Protein AF-A0A925UFC4-F1 (afdb_monomer_lite)

Secondary structure (DSSP, 8-state):
-HHHHH--SSTT---------S--B-TTT--BGGGG-

Radius of gyration: 15.78 Å; chains: 1; bounding box: 27×15×39 Å

Foldseek 3Di:
DLCVVQDPPDPPSDDDDDDDDPKDAQPVPRDIDPRND

Structure (mmCIF, N/CA/C/O backbone):
data_AF-A0A925UFC4-F1
#
_entry.id   AF-A0A925UFC4-F1
#
loop_
_atom_site.group_PDB
_atom_site.id
_atom_site.type_symbol
_atom_site.label_atom_id
_atom_site.label_alt_id
_atom_site.label_comp_id
_atom_site.label_asym_id
_atom_site.label_entity_id
_atom_site.label_seq_id
_atom_site.pdbx_PDB_ins_code
_atom_site.Cartn_x
_atom_site.Cartn_y
_atom_site.Cartn_z
_atom_site.occupancy
_atom_site.B_iso_or_equiv
_atom_site.auth_seq_id
_atom_site.auth_comp_id
_atom_site.auth_asym_id
_atom_site.auth_atom_id
_atom_site.pdbx_PDB_model_num
ATOM 1 N N . ALA A 1 1 ? 6.162 9.660 -2.543 1.00 86.12 1 ALA A N 1
ATOM 2 C CA . ALA A 1 1 ? 7.604 9.480 -2.253 1.00 86.12 1 ALA A CA 1
ATOM 3 C C . ALA A 1 1 ? 8.251 8.387 -3.115 1.00 86.12 1 ALA A C 1
ATOM 5 O O . ALA A 1 1 ? 9.222 8.694 -3.793 1.00 86.12 1 ALA A O 1
ATOM 6 N N . ILE A 1 2 ? 7.697 7.164 -3.155 1.00 94.62 2 ILE A N 1
ATOM 7 C CA . ILE A 1 2 ? 8.290 5.981 -3.822 1.00 94.62 2 ILE A CA 1
ATOM 8 C C . ILE A 1 2 ? 8.672 6.234 -5.292 1.00 94.62 2 ILE A C 1
ATOM 10 O O . ILE A 1 2 ? 9.831 6.072 -5.648 1.00 94.62 2 ILE A O 1
ATOM 14 N N . VAL A 1 3 ? 7.743 6.716 -6.130 1.00 95.69 3 VAL A N 1
ATOM 15 C CA . VAL A 1 3 ? 8.012 6.962 -7.566 1.00 95.69 3 VAL A CA 1
ATOM 16 C C . VAL A 1 3 ? 9.154 7.955 -7.777 1.00 95.69 3 VAL A C 1
ATOM 18 O O . VAL A 1 3 ? 10.046 7.710 -8.577 1.00 95.69 3 VAL A O 1
ATOM 21 N N . LYS A 1 4 ? 9.146 9.078 -7.048 1.00 95.81 4 LYS A N 1
ATOM 22 C CA . LYS A 1 4 ? 10.184 10.111 -7.177 1.00 95.81 4 LYS A CA 1
ATOM 23 C C . LYS A 1 4 ? 11.560 9.583 -6.760 1.00 95.81 4 LYS A C 1
ATOM 25 O O . LYS A 1 4 ? 12.546 9.972 -7.367 1.00 95.81 4 LYS A O 1
ATOM 30 N N . ALA A 1 5 ? 11.613 8.725 -5.741 1.00 95.88 5 ALA A N 1
ATOM 31 C CA . ALA A 1 5 ? 12.857 8.125 -5.271 1.00 95.88 5 ALA A CA 1
ATOM 32 C C . ALA A 1 5 ? 13.384 7.030 -6.215 1.00 95.88 5 ALA A C 1
ATOM 34 O O . ALA A 1 5 ? 14.590 6.917 -6.391 1.00 95.88 5 ALA A O 1
ATOM 35 N N . ALA A 1 6 ? 12.492 6.241 -6.822 1.00 95.81 6 ALA A N 1
ATOM 36 C CA . ALA A 1 6 ? 12.861 5.108 -7.674 1.00 95.81 6 ALA A CA 1
ATOM 37 C C . ALA A 1 6 ? 13.106 5.476 -9.152 1.00 95.81 6 ALA A C 1
ATOM 39 O O . ALA A 1 6 ? 13.745 4.715 -9.870 1.00 95.81 6 ALA A O 1
ATOM 40 N N . LYS A 1 7 ? 12.599 6.620 -9.631 1.00 96.62 7 LYS A N 1
ATOM 41 C CA . LYS A 1 7 ? 12.680 7.016 -11.045 1.00 96.62 7 LYS A CA 1
ATOM 42 C C . LYS A 1 7 ? 14.081 7.508 -11.416 1.00 96.62 7 LYS A C 1
ATOM 44 O O . LYS A 1 7 ? 14.472 8.605 -11.022 1.00 96.62 7 LYS A O 1
ATOM 49 N N . THR A 1 8 ? 14.788 6.752 -12.253 1.00 96.31 8 THR A N 1
ATOM 50 C CA . THR A 1 8 ? 16.072 7.157 -12.851 1.00 96.31 8 THR A CA 1
ATOM 51 C C . THR A 1 8 ? 15.919 7.669 -14.286 1.00 96.31 8 THR A C 1
ATOM 53 O O . THR A 1 8 ? 16.830 8.303 -14.816 1.00 96.31 8 THR A O 1
ATOM 56 N N . GLY A 1 9 ? 14.766 7.422 -14.919 1.00 95.44 9 GLY A N 1
ATOM 57 C CA . GLY A 1 9 ? 14.490 7.773 -16.314 1.00 95.44 9 GLY A CA 1
ATOM 58 C C . GLY A 1 9 ? 15.021 6.754 -17.323 1.00 95.44 9 GLY A C 1
ATOM 59 O O . GLY A 1 9 ? 14.956 7.003 -18.526 1.00 95.44 9 GLY A O 1
ATOM 60 N N . LYS A 1 10 ? 15.540 5.615 -16.855 1.00 97.06 10 LYS A N 1
ATOM 61 C CA . LYS A 1 10 ? 16.065 4.535 -17.694 1.00 97.06 10 LYS A CA 1
ATOM 62 C C . LYS A 1 10 ? 15.078 3.370 -17.757 1.00 97.06 10 LYS A C 1
ATOM 64 O O . LYS A 1 10 ? 14.235 3.180 -16.879 1.00 97.06 10 LYS A O 1
ATOM 69 N N . ILE A 1 11 ? 15.197 2.564 -18.812 1.00 93.38 11 ILE A N 1
ATOM 70 C CA . ILE A 1 11 ? 14.469 1.294 -18.901 1.00 93.38 11 ILE A CA 1
ATOM 71 C C . ILE A 1 11 ? 14.879 0.440 -17.701 1.00 93.38 11 ILE A C 1
ATOM 73 O O . ILE A 1 11 ? 16.068 0.260 -17.447 1.00 93.38 11 ILE A O 1
ATOM 77 N N . GLY A 1 12 ? 13.890 -0.079 -16.976 1.00 96.06 12 GLY A N 1
ATOM 78 C CA . GLY A 1 12 ? 14.127 -0.901 -15.791 1.00 96.06 12 GLY A CA 1
ATOM 79 C C . GLY A 1 12 ? 13.855 -0.217 -14.450 1.00 96.06 12 GLY A C 1
ATOM 80 O O . GLY A 1 12 ? 14.029 -0.876 -13.435 1.00 96.06 12 GLY A O 1
ATOM 81 N N . ASP A 1 13 ? 13.339 1.021 -14.422 1.00 97.19 13 ASP A N 1
ATOM 82 C CA . ASP A 1 13 ? 12.897 1.720 -13.188 1.00 97.19 13 ASP A CA 1
ATOM 83 C C . ASP A 1 13 ? 11.840 0.947 -12.357 1.00 97.19 13 ASP A C 1
ATOM 85 O O . ASP A 1 13 ? 11.531 1.309 -11.222 1.00 97.19 13 ASP A O 1
ATOM 89 N N . GLY A 1 14 ? 11.296 -0.144 -12.903 1.00 95.69 14 GLY A N 1
ATOM 90 C CA . GLY A 1 14 ? 10.434 -1.083 -12.195 1.00 95.69 14 GLY A CA 1
ATOM 91 C C . GLY A 1 14 ? 8.946 -0.836 -12.429 1.00 95.69 14 GLY A C 1
ATOM 92 O O . GLY A 1 14 ? 8.538 -0.187 -13.393 1.00 95.69 14 GLY A O 1
ATOM 93 N N . LYS A 1 15 ? 8.118 -1.434 -11.569 1.00 96.50 15 LYS A N 1
ATOM 94 C CA . LYS A 1 15 ? 6.655 -1.333 -11.606 1.00 96.50 15 LYS A CA 1
ATOM 95 C C . LYS A 1 15 ? 6.120 -1.198 -10.187 1.00 96.50 15 LYS A C 1
ATOM 97 O O . LYS A 1 15 ? 6.690 -1.757 -9.255 1.00 96.50 15 LYS A O 1
ATOM 102 N N . ILE A 1 16 ? 5.008 -0.488 -10.048 1.00 96.38 16 ILE A N 1
ATOM 103 C CA . ILE A 1 16 ? 4.233 -0.438 -8.810 1.00 96.38 16 ILE A CA 1
ATOM 104 C C . ILE A 1 16 ? 2.889 -1.078 -9.114 1.00 96.38 16 ILE A C 1
ATOM 106 O O . ILE A 1 16 ? 2.236 -0.714 -10.090 1.00 96.38 16 ILE A O 1
ATOM 110 N N . PHE A 1 17 ? 2.498 -2.027 -8.276 1.00 97.38 17 PHE A N 1
ATOM 111 C CA . PHE A 1 17 ? 1.188 -2.653 -8.323 1.00 97.38 17 PHE A CA 1
ATOM 112 C C . PHE A 1 17 ? 0.401 -2.190 -7.107 1.00 97.38 17 PHE A C 1
ATOM 114 O O . PHE A 1 17 ? 0.949 -2.097 -6.009 1.00 97.38 17 PHE A O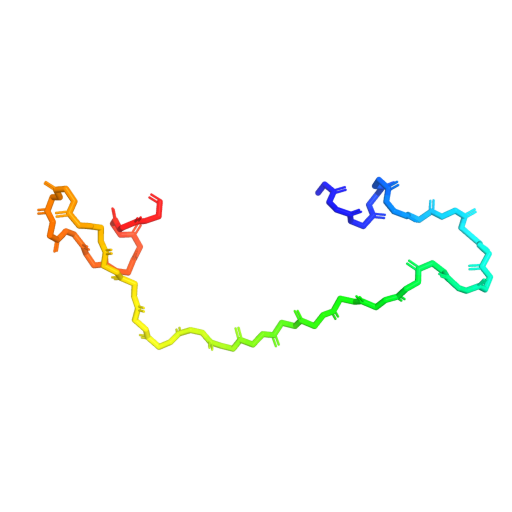 1
ATOM 121 N N . VAL A 1 18 ? -0.873 -1.884 -7.318 1.00 96.88 18 VAL A N 1
ATOM 122 C CA . VAL A 1 18 ? -1.806 -1.532 -6.253 1.00 96.88 18 VAL A CA 1
ATOM 123 C C . VAL A 1 18 ? -2.894 -2.587 -6.261 1.00 96.88 18 VAL A C 1
ATOM 125 O O . VAL A 1 18 ? -3.507 -2.840 -7.296 1.00 96.88 18 VAL 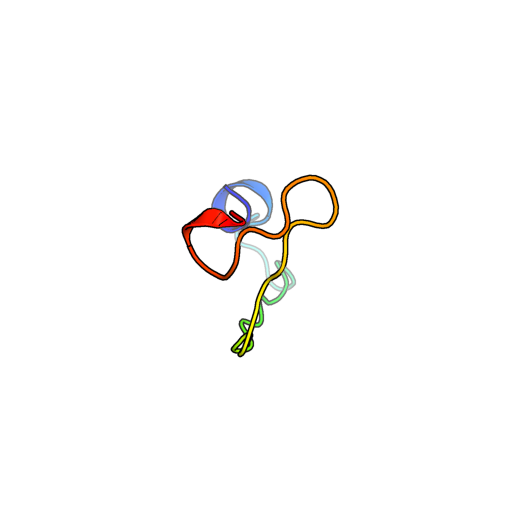A O 1
ATOM 128 N N . THR A 1 19 ? -3.108 -3.210 -5.112 1.00 97.38 19 THR A N 1
ATOM 129 C CA . THR A 1 19 ? -4.195 -4.157 -4.877 1.00 97.38 19 THR A CA 1
ATOM 130 C C . THR A 1 19 ? -5.130 -3.576 -3.832 1.00 97.38 19 THR A C 1
ATOM 132 O O . THR A 1 19 ? -4.681 -2.886 -2.916 1.00 97.38 19 THR A O 1
ATOM 135 N N . ALA A 1 20 ?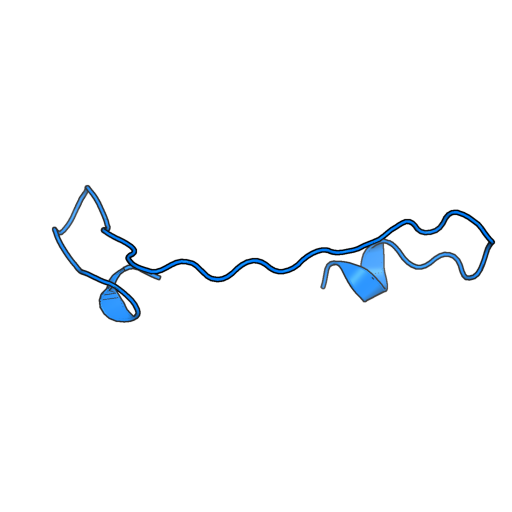 -6.424 -3.851 -3.965 1.00 97.06 20 ALA A N 1
ATOM 136 C CA . ALA A 1 20 ? -7.388 -3.464 -2.949 1.00 97.06 20 ALA A CA 1
ATOM 137 C C . ALA A 1 20 ? -7.117 -4.232 -1.646 1.00 97.06 20 ALA A C 1
ATOM 139 O O . ALA A 1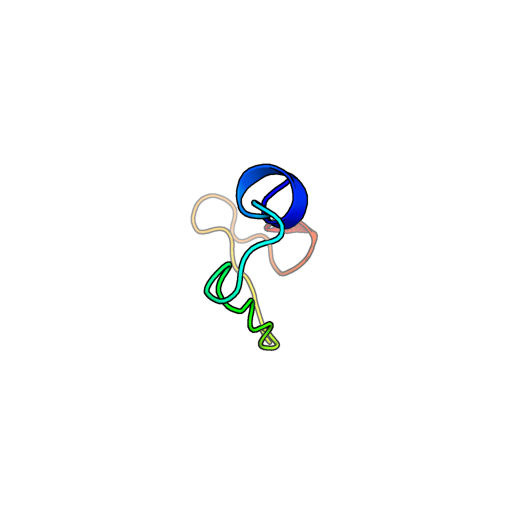 20 ? -6.768 -5.413 -1.678 1.00 97.06 20 ALA A O 1
ATOM 140 N N . ILE A 1 21 ? -7.283 -3.549 -0.515 1.00 96.44 21 ILE A N 1
ATOM 141 C CA . ILE A 1 21 ? -7.361 -4.175 0.803 1.00 96.44 21 ILE A CA 1
ATOM 142 C C . ILE A 1 21 ? -8.795 -3.993 1.280 1.00 96.44 21 ILE A C 1
ATOM 144 O O . ILE A 1 21 ? -9.298 -2.873 1.300 1.00 96.44 21 ILE A O 1
ATOM 148 N N . GLU A 1 22 ? -9.445 -5.097 1.631 1.00 97.12 22 GLU A N 1
ATOM 149 C CA . GLU A 1 22 ? -10.852 -5.093 2.043 1.00 97.12 22 GLU A CA 1
ATOM 150 C C . GLU A 1 22 ? -11.035 -4.633 3.493 1.00 97.12 22 GLU A C 1
ATOM 152 O O . GLU A 1 22 ? -12.042 -4.007 3.811 1.00 97.12 22 GLU A O 1
ATOM 157 N N . GLN A 1 23 ? -10.068 -4.918 4.373 1.00 96.62 23 GLN A N 1
ATOM 158 C CA . GLN A 1 23 ? -10.155 -4.574 5.790 1.00 96.62 23 GLN A CA 1
ATOM 159 C C . GLN A 1 23 ? -8.770 -4.378 6.420 1.00 96.62 23 GLN A C 1
ATOM 161 O O . GLN A 1 23 ? -7.840 -5.141 6.155 1.00 96.62 23 GLN A O 1
ATOM 166 N N . VAL A 1 24 ? -8.650 -3.381 7.302 1.00 97.75 24 VAL A N 1
ATOM 167 C CA . VAL A 1 24 ? -7.457 -3.134 8.135 1.00 97.75 24 VAL A CA 1
ATOM 168 C C . VAL A 1 24 ? -7.869 -3.122 9.604 1.00 97.75 24 VAL A C 1
ATOM 170 O O . VAL A 1 24 ? -8.920 -2.582 9.933 1.00 97.75 24 VAL A O 1
ATOM 173 N N . ILE A 1 25 ? -7.062 -3.720 10.487 1.00 97.38 25 ILE A N 1
ATOM 174 C CA . ILE A 1 25 ? -7.3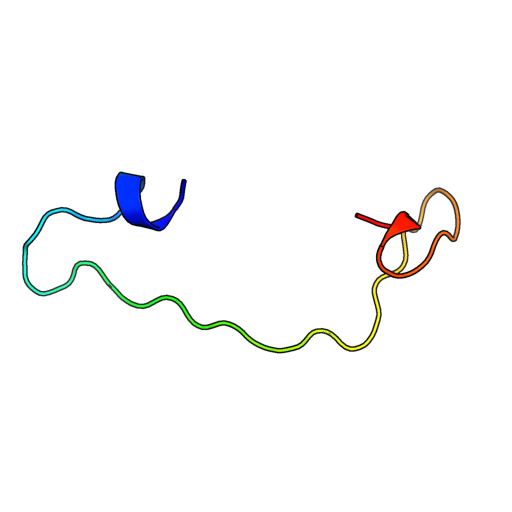11 -3.736 11.938 1.00 97.38 25 ILE A CA 1
ATOM 175 C C . ILE A 1 25 ? -6.024 -3.374 12.683 1.00 97.38 25 ILE A C 1
ATOM 177 O O . ILE A 1 25 ? -4.994 -4.033 12.508 1.00 97.38 25 ILE A O 1
ATOM 181 N N . ARG A 1 26 ? -6.074 -2.366 13.562 1.00 98.25 26 ARG A N 1
ATOM 182 C CA . ARG A 1 26 ? -4.942 -2.013 14.430 1.00 98.25 26 ARG A CA 1
ATOM 183 C C . ARG A 1 26 ? -4.955 -2.892 15.678 1.00 98.25 26 ARG A C 1
ATOM 185 O O . ARG A 1 26 ? -5.737 -2.669 16.593 1.00 98.25 26 ARG A O 1
ATOM 192 N N . ILE A 1 27 ? -4.022 -3.841 15.773 1.00 97.88 27 ILE A N 1
ATOM 193 C CA . ILE A 1 27 ? -3.951 -4.827 16.876 1.00 97.88 27 ILE A CA 1
ATOM 194 C C . ILE A 1 27 ? -3.979 -4.177 18.273 1.00 97.88 27 ILE A C 1
ATOM 196 O O . ILE A 1 27 ? -4.586 -4.712 19.193 1.00 97.88 27 ILE A O 1
ATOM 200 N N . ARG A 1 28 ? -3.331 -3.018 18.441 1.00 97.88 28 ARG A N 1
ATOM 201 C CA . ARG A 1 28 ? -3.204 -2.352 19.747 1.00 97.88 28 ARG A CA 1
ATOM 202 C C . ARG A 1 28 ? -4.511 -1.740 20.264 1.00 97.88 28 ARG A C 1
ATOM 204 O O . ARG A 1 28 ? -4.667 -1.631 21.474 1.00 97.88 28 ARG A O 1
ATOM 211 N N . THR A 1 29 ? -5.391 -1.286 19.376 1.00 97.88 29 THR A N 1
ATOM 212 C CA . THR A 1 29 ? -6.582 -0.487 19.730 1.00 97.88 29 THR A CA 1
ATOM 213 C C . THR A 1 29 ? -7.891 -1.140 19.292 1.00 97.88 29 THR A C 1
ATOM 215 O O . THR A 1 29 ? -8.936 -0.801 19.831 1.00 97.88 29 THR A O 1
ATOM 218 N N . GLY A 1 30 ? -7.848 -2.079 18.345 1.00 97.12 30 GLY A N 1
ATOM 219 C CA . GLY A 1 30 ? -9.034 -2.671 17.724 1.00 97.12 30 GLY A CA 1
ATOM 220 C C . GLY A 1 30 ? -9.691 -1.787 16.658 1.00 97.12 30 GLY A C 1
ATOM 221 O O . GLY A 1 30 ? -10.697 -2.198 16.090 1.00 97.12 30 GLY A O 1
ATOM 222 N N . GLU A 1 31 ? -9.132 -0.608 16.366 1.00 98.44 31 GLU A N 1
ATOM 223 C CA . GLU A 1 31 ? -9.623 0.295 15.317 1.00 98.44 31 GLU A CA 1
ATOM 224 C C . GLU A 1 31 ? -9.611 -0.392 13.950 1.00 98.44 31 GLU A C 1
ATOM 226 O O . GLU A 1 31 ? -8.747 -1.235 13.673 1.00 98.44 31 GLU A O 1
ATOM 231 N N . THR A 1 32 ? -10.555 -0.007 13.089 1.00 98.00 32 THR A N 1
ATOM 232 C CA . THR A 1 32 ? -10.728 -0.604 11.759 1.00 98.00 32 THR A CA 1
ATOM 233 C C . THR A 1 32 ? -10.589 0.424 10.644 1.00 98.00 32 THR A C 1
ATOM 235 O O . THR A 1 32 ? -10.922 1.593 10.820 1.00 98.00 32 THR A O 1
ATOM 238 N N . ASN A 1 33 ? -10.124 -0.034 9.480 1.00 96.19 33 ASN A N 1
ATOM 239 C CA . ASN A 1 33 ? -10.053 0.736 8.235 1.00 96.19 33 ASN A CA 1
ATOM 240 C C . ASN A 1 33 ? -9.349 2.086 8.428 1.00 96.19 33 ASN A C 1
ATOM 242 O O . ASN A 1 33 ? -8.199 2.094 8.854 1.00 96.19 33 ASN A O 1
ATOM 246 N N . ASP A 1 34 ? -10.011 3.204 8.135 1.00 97.06 34 ASP A N 1
ATOM 247 C CA . ASP A 1 34 ? -9.404 4.538 8.186 1.00 97.06 34 ASP A CA 1
ATOM 248 C C . ASP A 1 34 ? -8.890 4.907 9.585 1.00 97.06 34 ASP A C 1
ATOM 250 O O . ASP A 1 34 ? -7.853 5.554 9.704 1.00 97.06 34 ASP A O 1
ATOM 254 N N . GLU A 1 35 ? -9.550 4.442 10.652 1.00 96.81 35 GLU A N 1
ATOM 255 C CA . GLU A 1 35 ? -9.095 4.654 12.036 1.00 96.81 35 GLU A CA 1
ATOM 256 C C . GLU A 1 35 ? -7.836 3.825 12.363 1.00 96.81 35 GLU A C 1
ATOM 258 O O . GLU A 1 35 ? -7.062 4.141 13.273 1.00 96.81 35 GLU A O 1
ATOM 263 N N . ALA A 1 36 ? -7.596 2.752 11.604 1.00 95.62 36 ALA A N 1
AT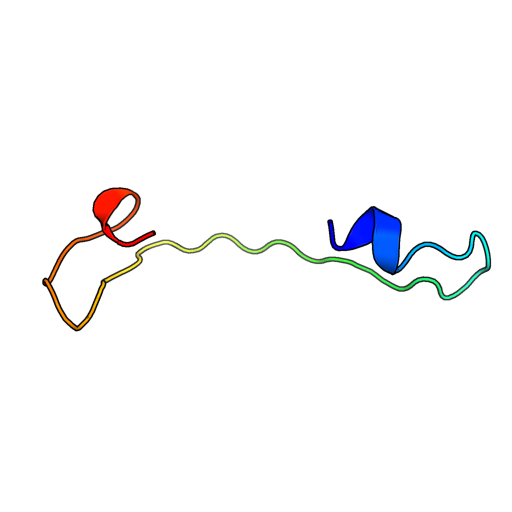OM 264 C CA . ALA A 1 36 ? -6.458 1.859 11.785 1.00 95.62 36 ALA A CA 1
ATOM 265 C C . ALA A 1 36 ? -5.174 2.323 11.069 1.00 95.62 36 ALA A C 1
ATOM 267 O O . ALA A 1 36 ? -4.110 1.745 11.331 1.00 95.62 36 ALA A O 1
ATOM 268 N N . VAL A 1 37 ? -5.256 3.334 10.195 1.00 92.31 37 VAL A N 1
ATOM 269 C CA . VAL A 1 37 ? -4.138 3.856 9.379 1.00 92.31 37 VAL A CA 1
ATOM 270 C C . VAL A 1 37 ? -3.408 5.012 10.067 1.00 92.31 37 VAL A C 1
ATOM 272 O O . VAL A 1 37 ? -3.935 5.566 11.058 1.00 92.31 37 VAL A O 1
#

pLDDT: mean 96.27, std 2.1, range [86.12, 98.44]

Sequence (37 aa):
AIVKAAKTGKIGDGKIFVTAIEQVIRIRTGETNDEAV